Protein AF-A0A914DAF4-F1 (afdb_monomer)

Sequence (79 aa):
KFTVLLTEHLLNCDTENTPVETDWYIYTTGRFKHVFLAHAKEMWYYAKELDRELFSTSTIDPRILEIFNQFRALKRAGS

Secondary structure (DSSP, 8-state):
-HHHHHHHHHHHHHHHT--S--HHHHHHHHHHHHHHHHTHHHHHHSHHHHHHHT--TTTS-HHHHHHHHHHHHHHHH--

Mean predicted aligned error: 3.21 Å

Organism: NCBI:txid290746

Radius of gyration: 13.26 Å; Cα contacts (8 Å, |Δi|>4): 36; chains: 1; bounding box: 32×22×32 Å

Solvent-accessible surface area (backbone atoms only — not comparable to full-atom values): 4663 Å² total; per-residue (Å²): 108,67,67,60,56,51,50,51,51,51,51,48,21,66,72,70,73,46,82,69,88,35,74,65,46,54,52,50,51,49,52,52,54,44,54,49,65,78,40,39,71,61,49,63,70,44,39,69,58,44,39,65,76,67,46,32,81,91,79,42,60,66,76,62,41,46,57,54,52,55,57,56,49,53,59,67,74,76,108

InterPro domains:
  IPR016024 Armadillo-type fold [SSF48371] (2-75)
  IPR027159 Nuclear cap-binding protein subunit 1 [PTHR12412] (1-75)

Nea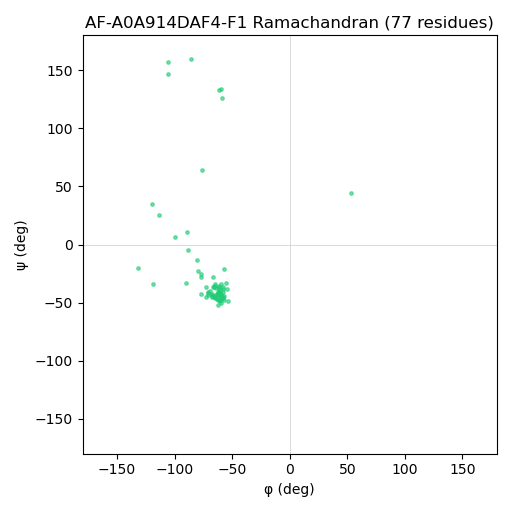rest PDB structures (foldseek):
  1h2u-assembly2_B  TM=9.790E-01  e=4.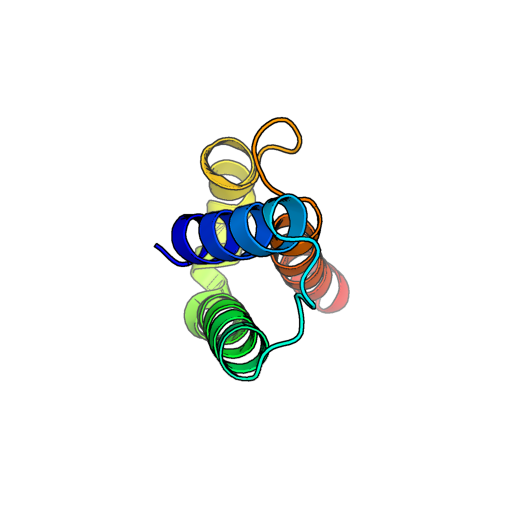841E-04  Homo sapiens
  5oo6-assembly5_M  TM=9.721E-01  e=5.141E-04  Homo sapiens
  5oo6-assembly3_G  TM=9.719E-01  e=6.157E-04  Homo sapiens
  5oo6-assembly1_A  TM=9.724E-01  e=6.538E-04  Homo sapiens
  8suy-assembly1_A  TM=9.701E-01  e=9.958E-04  Homo sapiens

pLDDT: mean 93.55, std 7.16, range [54.38, 98.06]

Foldseek 3Di:
DLQVVLQVLVVVCVVVVHDSPDPCNVVSLVVVLVVCVVPVVVCQVCVVVCCVPPVPPVPGDVVSNVSSVVSNVVVVVVD

Structure (mmCIF, N/CA/C/O backbone):
data_AF-A0A914DAF4-F1
#
_entry.id   AF-A0A914DAF4-F1
#
loop_
_atom_site.group_PDB
_atom_site.id
_atom_site.type_symbol
_atom_site.label_atom_id
_atom_site.label_alt_id
_atom_site.label_comp_id
_atom_site.label_asym_id
_atom_site.label_entity_id
_atom_site.label_seq_id
_atom_site.pdbx_PDB_ins_code
_atom_site.Cartn_x
_atom_site.Cartn_y
_atom_site.Cartn_z
_atom_site.occupancy
_atom_site.B_iso_or_equiv
_atom_site.auth_seq_id
_atom_site.auth_comp_id
_atom_site.auth_asym_id
_atom_site.auth_atom_id
_atom_site.pdbx_PDB_model_num
ATOM 1 N N . LYS A 1 1 ? -1.525 9.475 -0.060 1.00 90.12 1 LYS A N 1
ATOM 2 C CA . LYS A 1 1 ? -2.970 9.402 0.289 1.00 90.12 1 LYS A CA 1
ATOM 3 C C . LYS A 1 1 ? -3.395 7.988 0.680 1.00 90.12 1 LYS A C 1
ATOM 5 O O . LYS A 1 1 ? -3.980 7.861 1.739 1.00 90.12 1 LYS A O 1
ATOM 10 N N . PHE A 1 2 ? -3.067 6.944 -0.096 1.00 95.25 2 PHE A N 1
ATOM 11 C CA . PHE A 1 2 ? -3.389 5.554 0.276 1.00 95.25 2 PHE A CA 1
ATOM 12 C C . PHE A 1 2 ? -2.898 5.148 1.668 1.00 95.25 2 PHE A C 1
ATOM 14 O O . PHE A 1 2 ? -3.692 4.640 2.443 1.00 95.25 2 PHE A O 1
ATOM 21 N N . THR A 1 3 ? -1.631 5.417 1.996 1.00 94.50 3 THR A N 1
ATOM 22 C CA . THR A 1 3 ? -1.059 5.080 3.310 1.00 94.50 3 THR A CA 1
ATOM 23 C C . THR A 1 3 ? -1.849 5.706 4.456 1.00 94.50 3 THR A C 1
ATOM 25 O O . THR A 1 3 ? -2.245 4.992 5.357 1.00 94.50 3 THR A O 1
ATOM 28 N N . VAL A 1 4 ? -2.176 6.998 4.367 1.00 95.06 4 VAL A N 1
ATOM 29 C CA . VAL A 1 4 ? -2.991 7.705 5.374 1.00 95.06 4 VAL A CA 1
ATOM 30 C C . VAL A 1 4 ? -4.378 7.076 5.532 1.00 95.06 4 VAL A C 1
ATOM 32 O O . VAL A 1 4 ? -4.757 6.751 6.647 1.00 95.06 4 VAL A O 1
ATOM 35 N N . LEU A 1 5 ? -5.103 6.857 4.428 1.00 96.69 5 LEU A N 1
ATOM 36 C CA . LEU A 1 5 ? -6.458 6.285 4.464 1.00 96.69 5 LEU A CA 1
ATOM 37 C C . LEU A 1 5 ? -6.473 4.865 5.036 1.00 96.69 5 LEU A C 1
ATOM 39 O O . LEU A 1 5 ? -7.355 4.510 5.809 1.00 96.69 5 LEU A O 1
ATOM 43 N N . LEU A 1 6 ? -5.497 4.045 4.644 1.00 97.19 6 LEU A N 1
ATOM 44 C CA . LEU A 1 6 ? -5.368 2.691 5.164 1.00 97.19 6 LEU A CA 1
ATOM 45 C C . LEU A 1 6 ? -4.996 2.722 6.647 1.00 97.19 6 LEU A C 1
ATOM 47 O O . LEU A 1 6 ? -5.612 2.001 7.415 1.00 97.19 6 LEU A O 1
ATOM 51 N N . THR A 1 7 ? -4.059 3.575 7.068 1.00 96.19 7 THR A N 1
ATOM 52 C CA . THR A 1 7 ? -3.697 3.714 8.486 1.00 96.19 7 THR A CA 1
ATOM 53 C C . THR A 1 7 ? -4.895 4.146 9.328 1.00 96.19 7 THR A C 1
ATOM 55 O O . THR A 1 7 ? -5.124 3.566 10.381 1.00 96.19 7 THR A O 1
ATOM 58 N N . GLU A 1 8 ? -5.679 5.120 8.866 1.00 96.31 8 GLU A N 1
ATOM 59 C CA . GLU A 1 8 ? -6.883 5.583 9.565 1.00 96.31 8 GLU A CA 1
ATOM 60 C C . GLU A 1 8 ? -7.918 4.461 9.717 1.00 96.31 8 GLU A C 1
ATOM 62 O O . GLU A 1 8 ? -8.393 4.209 10.820 1.00 96.31 8 GLU A O 1
ATOM 67 N N . HIS A 1 9 ? -8.206 3.723 8.640 1.00 97.00 9 HIS A N 1
ATOM 68 C CA . HIS A 1 9 ? -9.107 2.567 8.694 1.00 97.00 9 HIS A CA 1
ATOM 69 C C . HIS A 1 9 ? -8.622 1.500 9.678 1.00 97.00 9 HIS A C 1
ATOM 71 O O . HIS A 1 9 ? -9.400 1.003 10.484 1.00 97.00 9 HIS A O 1
ATOM 77 N N . LEU A 1 10 ? -7.330 1.171 9.636 1.00 96.62 10 LEU A N 1
ATOM 78 C CA . LEU A 1 10 ? -6.733 0.174 10.522 1.00 96.62 10 LEU A CA 1
ATOM 79 C C . LEU A 1 10 ? -6.808 0.599 11.993 1.00 96.62 10 LEU A C 1
ATOM 81 O O . LEU A 1 10 ? -7.214 -0.201 12.830 1.00 96.62 10 LEU A O 1
ATOM 85 N N . LEU A 1 11 ? -6.499 1.864 12.294 1.00 96.12 11 LEU A N 1
ATOM 86 C CA . LEU A 1 11 ? -6.624 2.419 13.642 1.00 96.12 11 LEU A CA 1
ATOM 87 C C . LEU A 1 11 ? -8.072 2.400 14.140 1.00 96.12 11 LEU A C 1
ATOM 89 O O . LEU A 1 11 ? -8.308 2.066 15.301 1.00 96.12 11 LEU A O 1
ATOM 93 N N . ASN A 1 12 ? -9.039 2.728 13.280 1.00 96.75 12 ASN A N 1
ATOM 94 C CA . ASN A 1 12 ? -10.456 2.694 13.640 1.00 96.75 12 ASN A CA 1
ATOM 95 C C . ASN A 1 12 ? -10.911 1.261 13.940 1.00 96.75 12 ASN A C 1
ATOM 97 O O . ASN A 1 12 ? -11.536 1.030 14.971 1.00 96.75 12 ASN A O 1
ATOM 101 N N . CYS A 1 13 ? -10.530 0.289 13.106 1.00 96.94 13 CYS A N 1
ATOM 102 C CA . CYS A 1 13 ? -10.828 -1.120 13.355 1.00 96.94 13 CYS A CA 1
ATOM 103 C C . CYS A 1 13 ? -10.212 -1.631 14.661 1.00 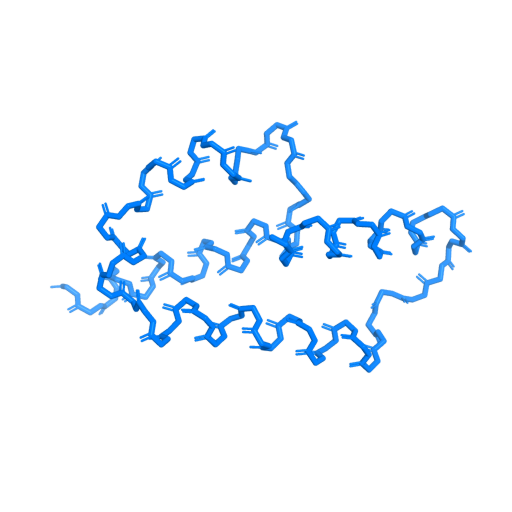96.94 13 CYS A C 1
ATOM 105 O O . CYS A 1 13 ? -10.895 -2.305 15.430 1.00 96.94 13 CYS A O 1
ATOM 107 N N . ASP A 1 14 ? -8.955 -1.275 14.938 1.00 95.44 14 ASP A N 1
ATOM 108 C CA . ASP A 1 14 ? -8.277 -1.667 16.175 1.00 95.44 14 ASP A CA 1
ATOM 109 C C . ASP A 1 14 ? -8.932 -0.997 17.406 1.00 95.44 14 ASP A C 1
ATOM 111 O O . ASP A 1 14 ? -9.079 -1.629 18.452 1.00 95.44 14 ASP A O 1
ATOM 115 N N . THR A 1 15 ? -9.390 0.255 17.279 1.00 97.31 15 THR A N 1
ATOM 116 C CA . THR A 1 15 ? -10.066 1.006 18.357 1.00 97.31 15 THR A CA 1
ATOM 117 C C . THR A 1 15 ? -11.463 0.467 18.657 1.00 97.31 15 THR A C 1
ATOM 119 O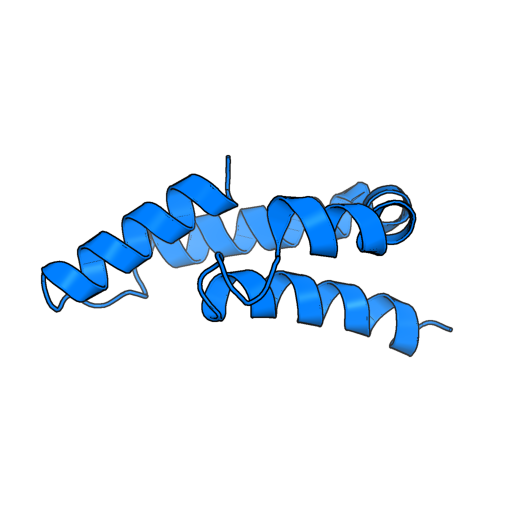 O . THR A 1 15 ? -11.851 0.339 19.818 1.00 97.31 15 THR A O 1
ATOM 122 N N . GLU A 1 16 ? -12.232 0.155 17.618 1.00 96.81 16 GLU A N 1
ATOM 123 C CA . GLU A 1 16 ? -13.618 -0.308 17.731 1.00 96.81 16 GLU A CA 1
ATOM 124 C C . GLU A 1 16 ? -13.724 -1.835 17.876 1.00 96.81 16 GLU A C 1
ATOM 126 O O . GLU A 1 16 ? -14.819 -2.361 18.080 1.00 96.81 16 GLU A O 1
ATOM 131 N N . ASN A 1 17 ? -12.596 -2.549 17.785 1.00 95.75 17 ASN A N 1
ATOM 132 C CA . ASN A 1 17 ? -12.520 -4.008 17.739 1.00 95.75 17 ASN A CA 1
ATOM 133 C C . ASN A 1 17 ? -13.421 -4.600 16.635 1.00 95.75 17 ASN A C 1
ATOM 135 O O . ASN A 1 17 ? -14.162 -5.564 16.853 1.00 95.75 17 ASN A O 1
ATOM 139 N N . THR A 1 18 ? -13.380 -3.990 15.446 1.00 95.81 18 THR A N 1
ATOM 140 C CA . THR A 1 18 ? -14.161 -4.398 14.271 1.00 95.81 18 THR A CA 1
ATOM 141 C C . THR A 1 18 ? -13.288 -5.090 13.217 1.00 95.81 18 THR A C 1
ATOM 143 O O . THR A 1 18 ? -12.069 -4.903 13.183 1.00 95.81 18 THR A O 1
ATOM 146 N N . PRO A 1 19 ? -13.878 -5.920 12.332 1.00 96.19 19 PRO A N 1
ATOM 147 C CA . PRO A 1 19 ? -13.121 -6.587 11.278 1.00 96.19 19 PRO A CA 1
ATOM 148 C C . PRO A 1 19 ? -12.468 -5.599 10.304 1.00 96.19 19 PRO A C 1
ATOM 150 O O . PRO A 1 19 ? -13.123 -4.708 9.766 1.00 96.19 19 PRO A O 1
ATOM 153 N N . VAL A 1 20 ? -11.186 -5.822 10.011 1.00 96.25 20 VAL A N 1
ATOM 154 C CA . VAL A 1 20 ? -10.413 -5.012 9.053 1.00 96.25 20 VAL A CA 1
ATOM 155 C C . VAL A 1 20 ? -10.817 -5.285 7.604 1.00 96.25 20 VAL A C 1
ATOM 157 O O . VAL A 1 20 ? -10.828 -4.361 6.790 1.00 96.25 20 VAL A O 1
ATOM 160 N N . GLU A 1 21 ? -11.139 -6.540 7.280 1.00 95.50 21 GLU A N 1
ATOM 161 C CA . GLU A 1 21 ? -11.428 -7.029 5.924 1.00 95.50 21 GLU A CA 1
ATOM 162 C C . GLU A 1 21 ? -12.826 -6.616 5.440 1.00 95.50 21 GLU A C 1
ATOM 164 O O . GLU A 1 21 ? -13.708 -7.437 5.204 1.00 95.50 21 GLU A O 1
ATOM 169 N N . THR A 1 22 ? -13.036 -5.312 5.296 1.00 97.00 22 THR A N 1
ATOM 170 C CA . THR A 1 22 ? -14.242 -4.746 4.690 1.00 97.00 22 THR A CA 1
ATOM 171 C C . THR A 1 22 ? -14.106 -4.671 3.169 1.00 97.00 22 THR A C 1
ATOM 173 O O . THR A 1 22 ? -12.995 -4.609 2.633 1.00 97.00 22 THR A O 1
ATOM 176 N N . ASP A 1 23 ? -15.229 -4.576 2.453 1.00 97.88 23 ASP A N 1
ATOM 177 C CA . ASP A 1 23 ? -15.228 -4.361 0.996 1.00 97.88 23 ASP A CA 1
ATOM 178 C C . ASP A 1 23 ? -14.414 -3.121 0.597 1.00 97.88 23 ASP A C 1
ATOM 180 O O . ASP A 1 23 ? -13.674 -3.128 -0.391 1.00 97.88 23 ASP A O 1
ATOM 184 N N . TRP A 1 24 ? -14.496 -2.057 1.405 1.00 97.00 24 TRP A N 1
ATOM 185 C CA . TRP A 1 24 ? -13.711 -0.844 1.202 1.00 97.00 24 TRP A CA 1
ATOM 186 C C . TRP A 1 24 ? -12.211 -1.104 1.358 1.00 97.00 24 TRP A C 1
ATOM 188 O O . TRP A 1 24 ? -11.425 -0.633 0.531 1.00 97.00 24 TRP A O 1
ATOM 198 N N . TYR A 1 25 ? -11.803 -1.871 2.374 1.00 97.50 25 TYR A N 1
ATOM 199 C CA . TYR A 1 25 ? -10.400 -2.211 2.602 1.00 97.50 25 TYR A CA 1
ATOM 200 C C . TYR A 1 25 ? -9.846 -3.075 1.466 1.00 97.50 25 TYR A C 1
ATOM 202 O O . TYR A 1 25 ? -8.780 -2.776 0.919 1.00 97.50 25 TYR A O 1
ATOM 210 N N . ILE A 1 26 ? -10.593 -4.098 1.043 1.00 97.62 26 ILE A N 1
ATOM 211 C CA . ILE A 1 26 ? -10.214 -4.985 -0.066 1.00 97.62 26 ILE A CA 1
ATOM 212 C C . ILE A 1 26 ? -10.062 -4.181 -1.362 1.00 97.62 26 ILE A C 1
ATOM 214 O O . ILE A 1 26 ? -9.033 -4.262 -2.039 1.00 97.62 26 ILE A O 1
ATOM 218 N N . TYR A 1 27 ? -11.044 -3.338 -1.690 1.00 97.88 27 TYR A N 1
ATOM 219 C CA . TYR A 1 27 ? -10.983 -2.489 -2.876 1.00 97.88 27 TYR A CA 1
ATOM 220 C C . TYR A 1 27 ? -9.809 -1.499 -2.818 1.00 97.88 27 TYR A C 1
ATOM 222 O O . TYR A 1 27 ? -9.032 -1.377 -3.771 1.00 97.88 27 TYR A O 1
ATOM 230 N N . THR A 1 28 ? -9.638 -0.810 -1.689 1.00 98.06 28 THR A N 1
ATOM 231 C CA . THR A 1 28 ? -8.618 0.235 -1.525 1.00 98.06 28 THR A CA 1
ATOM 232 C C . THR A 1 28 ? -7.207 -0.345 -1.554 1.00 98.06 28 THR A C 1
ATOM 234 O O . THR A 1 28 ? -6.341 0.197 -2.245 1.00 98.06 28 THR A O 1
ATOM 237 N N . THR A 1 29 ? -6.967 -1.475 -0.883 1.00 97.69 29 THR A N 1
ATOM 238 C CA . THR A 1 29 ? -5.674 -2.176 -0.945 1.00 97.69 29 THR A CA 1
ATOM 239 C C . THR A 1 29 ? -5.391 -2.723 -2.344 1.00 97.69 29 THR A C 1
ATOM 241 O O . THR A 1 29 ? -4.254 -2.637 -2.811 1.00 97.69 29 THR A O 1
ATOM 244 N N . GLY A 1 30 ? -6.411 -3.200 -3.066 1.00 97.81 30 GLY A N 1
ATOM 245 C CA . GLY A 1 30 ? -6.294 -3.580 -4.475 1.00 97.81 30 GLY A CA 1
ATOM 246 C C . GLY A 1 30 ? -5.850 -2.414 -5.365 1.00 97.81 30 GLY A C 1
ATOM 247 O O . GLY A 1 30 ? -4.898 -2.542 -6.139 1.00 97.81 30 GLY A O 1
ATOM 248 N N . ARG A 1 31 ? -6.469 -1.237 -5.213 1.00 98.00 31 ARG A N 1
ATOM 249 C CA . ARG A 1 31 ? -6.057 -0.018 -5.933 1.00 98.00 31 ARG A CA 1
ATOM 250 C C . ARG A 1 31 ? -4.656 0.437 -5.544 1.00 98.00 31 ARG A C 1
ATOM 252 O O . ARG A 1 31 ? -3.903 0.858 -6.418 1.00 98.00 31 ARG A O 1
ATOM 259 N N . PHE A 1 32 ? -4.289 0.312 -4.274 1.00 97.62 32 PHE A N 1
ATOM 260 C CA . PHE A 1 32 ? -2.950 0.642 -3.802 1.00 97.62 32 PHE A CA 1
ATOM 261 C C . PHE A 1 32 ? -1.880 -0.254 -4.447 1.00 97.62 32 PHE A C 1
ATOM 263 O O . PHE A 1 32 ? -0.914 0.258 -5.011 1.00 97.62 32 PHE A O 1
ATOM 270 N N . LYS A 1 33 ? -2.105 -1.575 -4.475 1.00 97.56 33 LYS A N 1
ATOM 271 C CA . LYS A 1 33 ? -1.260 -2.541 -5.203 1.00 97.56 33 LYS A CA 1
ATOM 272 C C . LYS A 1 33 ? -1.157 -2.197 -6.689 1.00 97.56 33 LYS A C 1
ATOM 274 O O . LYS A 1 33 ? -0.065 -2.208 -7.251 1.00 97.56 33 LYS A O 1
ATOM 279 N N . HIS A 1 34 ? -2.278 -1.845 -7.316 1.00 97.31 34 HIS A N 1
ATOM 280 C CA . HIS A 1 34 ? -2.305 -1.482 -8.729 1.00 97.31 34 HIS A CA 1
ATOM 281 C C . HIS A 1 34 ? -1.420 -0.268 -9.048 1.00 97.31 34 HIS A C 1
ATOM 283 O O . HIS A 1 34 ? -0.730 -0.298 -10.060 1.00 97.31 34 HIS A O 1
ATOM 289 N N . VAL A 1 35 ? -1.372 0.763 -8.192 1.00 96.25 35 VAL A N 1
ATOM 290 C CA . VAL A 1 35 ? -0.489 1.928 -8.411 1.00 96.25 35 VAL A CA 1
ATOM 291 C C . VAL A 1 35 ? 0.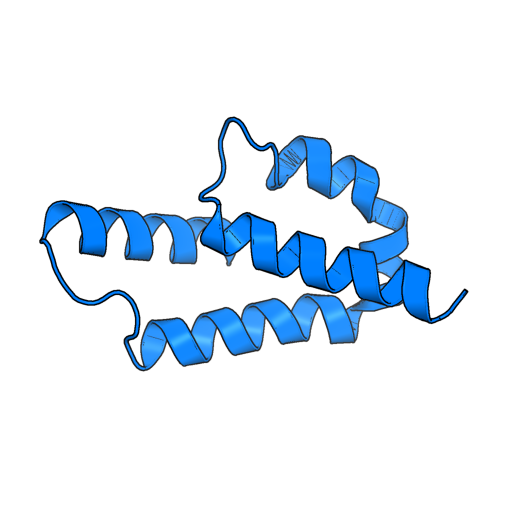981 1.509 -8.480 1.00 96.25 35 VAL A C 1
ATOM 293 O O . VAL A 1 35 ? 1.700 1.972 -9.364 1.00 96.25 35 VAL A O 1
ATOM 296 N N . PHE A 1 36 ? 1.428 0.616 -7.592 1.00 96.00 36 PHE A N 1
ATOM 297 C CA . PHE A 1 36 ? 2.803 0.115 -7.638 1.00 96.00 36 PHE A CA 1
ATOM 298 C C . PHE A 1 36 ? 3.109 -0.607 -8.946 1.00 96.00 36 PHE A C 1
ATOM 300 O O . PHE A 1 36 ? 4.148 -0.365 -9.550 1.00 96.00 36 PHE A O 1
ATOM 307 N N . LEU A 1 37 ? 2.197 -1.466 -9.401 1.00 96.50 37 LEU A N 1
ATOM 308 C CA . LEU A 1 37 ? 2.383 -2.243 -10.625 1.00 96.50 37 LEU A CA 1
ATOM 309 C C . LEU A 1 37 ? 2.304 -1.371 -11.887 1.00 96.50 37 LEU A C 1
ATOM 311 O O . LEU A 1 37 ? 3.115 -1.537 -12.79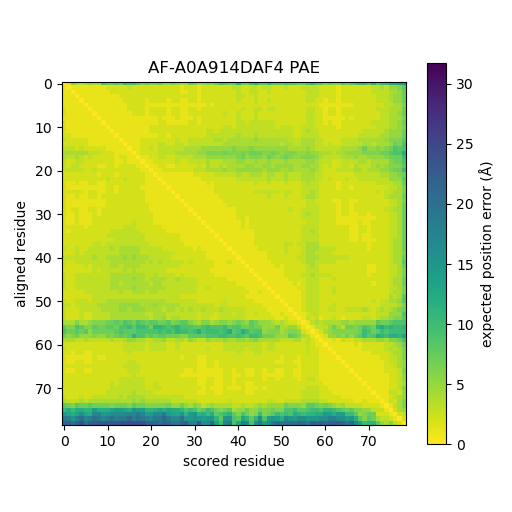4 1.00 96.50 37 LEU A O 1
ATOM 315 N N . ALA A 1 38 ? 1.373 -0.417 -11.934 1.00 97.38 38 ALA A N 1
ATOM 316 C CA . ALA A 1 38 ? 1.186 0.485 -13.070 1.00 97.38 38 ALA A CA 1
ATOM 317 C C . ALA A 1 38 ? 2.374 1.441 -13.279 1.00 97.38 38 ALA A C 1
ATOM 319 O O . ALA A 1 38 ? 2.649 1.840 -14.407 1.00 97.38 38 ALA A O 1
ATOM 320 N N . HIS A 1 39 ? 3.098 1.773 -12.206 1.00 96.19 39 HIS A N 1
ATOM 321 C CA . HIS A 1 39 ? 4.261 2.669 -12.219 1.00 96.19 39 HIS A CA 1
ATOM 322 C C . HIS A 1 39 ? 5.531 1.962 -11.727 1.00 96.19 39 HIS A C 1
ATOM 324 O O . HIS A 1 39 ? 6.364 2.553 -11.038 1.00 96.19 39 HIS A O 1
ATOM 330 N N . ALA A 1 40 ? 5.669 0.668 -12.037 1.00 95.62 40 ALA A N 1
ATOM 331 C CA . ALA A 1 40 ? 6.682 -0.187 -11.423 1.00 95.62 40 ALA A CA 1
ATOM 332 C C . ALA A 1 40 ? 8.115 0.329 -11.619 1.00 95.62 40 ALA A C 1
ATOM 334 O O . ALA A 1 40 ? 8.923 0.274 -10.693 1.00 95.62 40 ALA A O 1
ATOM 335 N N . LYS A 1 41 ? 8.430 0.877 -12.800 1.00 95.31 41 LYS A N 1
ATOM 336 C CA . LYS A 1 41 ? 9.771 1.380 -13.121 1.00 95.31 41 LYS A CA 1
ATOM 337 C C . LYS A 1 41 ? 10.170 2.539 -12.206 1.00 95.31 41 LYS A C 1
ATOM 339 O O . LYS A 1 41 ? 11.232 2.480 -11.587 1.00 95.31 41 LYS A O 1
ATOM 344 N N . GLU A 1 42 ? 9.328 3.561 -12.097 1.00 95.81 42 GLU A N 1
ATOM 345 C CA . GLU A 1 42 ? 9.555 4.711 -11.223 1.00 95.81 42 GLU A CA 1
ATOM 346 C C . GLU A 1 42 ? 9.527 4.299 -9.748 1.00 95.81 42 GLU A C 1
ATOM 348 O O . GLU A 1 42 ? 10.428 4.648 -8.988 1.00 95.81 42 GLU A O 1
ATOM 353 N N . MET A 1 43 ? 8.546 3.489 -9.347 1.00 95.88 43 MET A N 1
ATOM 354 C CA . MET A 1 43 ? 8.398 3.034 -7.961 1.00 95.88 43 MET A CA 1
ATOM 355 C C . MET A 1 43 ? 9.601 2.217 -7.479 1.00 95.88 43 MET A C 1
ATOM 357 O O . MET A 1 43 ? 10.014 2.334 -6.328 1.00 95.88 43 MET A O 1
ATOM 361 N N . TRP A 1 44 ? 10.208 1.414 -8.353 1.00 95.62 44 TRP A N 1
ATOM 362 C CA . TRP A 1 44 ? 11.440 0.694 -8.043 1.00 95.62 44 TRP A CA 1
ATOM 363 C C . TRP A 1 44 ? 12.696 1.557 -8.087 1.00 95.62 44 TRP A C 1
ATOM 365 O O . TRP A 1 44 ? 13.676 1.201 -7.429 1.00 95.62 44 TRP A O 1
ATOM 375 N N . TYR A 1 45 ? 12.708 2.618 -8.892 1.00 95.75 45 TYR A N 1
ATOM 376 C CA . TYR A 1 45 ? 13.806 3.580 -8.919 1.00 95.75 45 TYR A CA 1
ATOM 377 C C . TYR A 1 45 ? 13.859 4.362 -7.601 1.00 95.75 45 T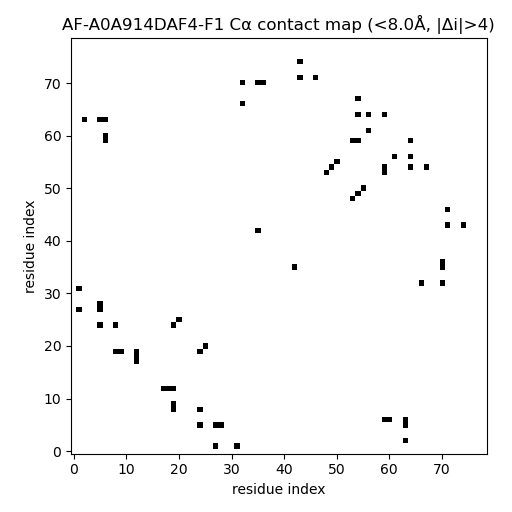YR A C 1
ATOM 379 O O . TYR A 1 45 ? 14.917 4.431 -6.986 1.00 95.75 45 TYR A O 1
ATOM 387 N N . TYR A 1 46 ? 12.704 4.824 -7.115 1.00 96.00 46 TYR A N 1
ATOM 388 C CA . TYR A 1 46 ? 12.568 5.572 -5.860 1.00 96.00 46 TYR A CA 1
ATOM 389 C C . TYR A 1 46 ? 12.330 4.694 -4.625 1.00 96.00 46 TYR A C 1
ATOM 391 O O . TYR A 1 46 ? 11.968 5.196 -3.562 1.00 96.00 46 TYR A O 1
ATOM 399 N N . ALA A 1 47 ? 12.485 3.370 -4.733 1.00 94.12 47 ALA A N 1
ATOM 400 C CA . ALA A 1 47 ? 12.099 2.456 -3.661 1.00 94.12 47 ALA A CA 1
ATOM 401 C C . ALA A 1 47 ? 12.838 2.736 -2.346 1.00 94.12 47 ALA A C 1
ATOM 403 O O . ALA A 1 47 ? 12.256 2.556 -1.285 1.00 94.12 47 ALA A O 1
ATOM 404 N N . LYS A 1 48 ? 14.101 3.176 -2.397 1.00 93.88 48 LYS A N 1
ATOM 405 C CA . LYS A 1 48 ? 14.896 3.475 -1.197 1.00 93.88 48 LYS A CA 1
ATOM 406 C C . LYS A 1 48 ? 14.404 4.742 -0.494 1.00 93.88 48 LYS A C 1
ATOM 408 O O . LYS A 1 48 ? 14.330 4.780 0.729 1.00 93.88 48 LYS A O 1
ATOM 413 N N . GLU A 1 49 ? 14.074 5.772 -1.261 1.00 95.50 49 GLU A N 1
ATOM 414 C CA . GLU A 1 49 ? 13.522 7.026 -0.760 1.00 95.50 49 GLU A CA 1
ATOM 415 C C . GLU A 1 49 ? 12.119 6.799 -0.190 1.00 95.50 49 GLU A C 1
ATOM 417 O O . GLU A 1 49 ? 11.833 7.246 0.915 1.00 95.50 49 GLU A O 1
ATOM 422 N N . LEU A 1 50 ? 11.275 6.034 -0.889 1.00 94.00 50 LEU A N 1
ATOM 423 C CA . LEU A 1 50 ? 9.949 5.645 -0.402 1.00 94.00 50 LEU A CA 1
ATOM 424 C C . LEU A 1 50 ? 10.030 4.854 0.911 1.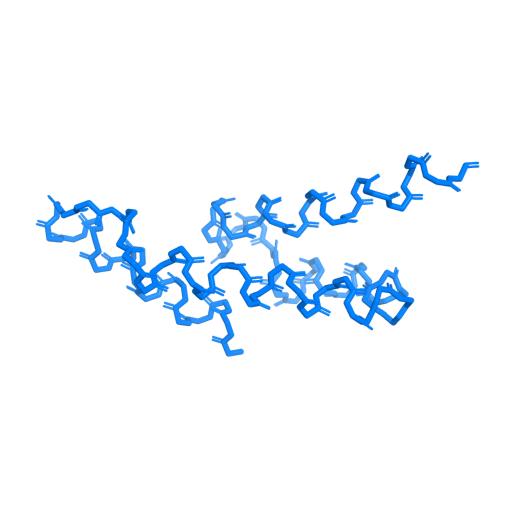00 94.00 50 LEU A C 1
ATOM 426 O O . LEU A 1 50 ? 9.253 5.120 1.824 1.00 94.00 50 LEU A O 1
ATOM 430 N N . ASP A 1 51 ? 10.979 3.922 1.023 1.00 93.19 51 ASP A N 1
ATOM 431 C CA . ASP A 1 51 ? 11.225 3.145 2.244 1.00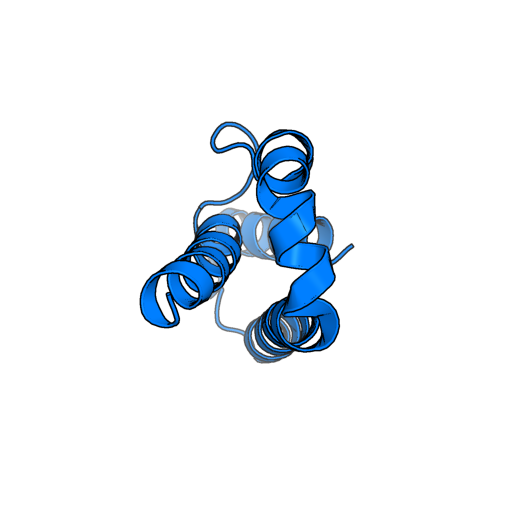 93.19 51 ASP A CA 1
ATOM 432 C C . ASP A 1 51 ? 11.548 4.058 3.435 1.00 93.19 51 ASP A C 1
ATOM 434 O O . ASP A 1 51 ? 10.978 3.909 4.510 1.00 93.19 51 ASP A O 1
ATOM 438 N N . ARG A 1 52 ? 12.414 5.058 3.224 1.00 92.56 52 ARG A N 1
ATOM 439 C CA . ARG A 1 52 ? 12.845 5.988 4.275 1.00 92.56 52 ARG A CA 1
ATOM 440 C C . ARG A 1 52 ? 11.760 6.989 4.676 1.00 92.56 52 ARG A C 1
ATOM 442 O O . ARG A 1 52 ? 11.586 7.243 5.862 1.00 92.56 52 ARG A O 1
ATOM 449 N N . GLU A 1 53 ? 11.079 7.588 3.703 1.00 92.50 53 GLU A N 1
ATOM 450 C CA . GLU A 1 53 ? 10.172 8.720 3.944 1.00 92.50 53 GLU A CA 1
ATOM 451 C C . GLU A 1 53 ? 8.730 8.282 4.233 1.00 92.50 53 GLU A C 1
ATOM 453 O O . GLU A 1 53 ? 8.017 8.955 4.973 1.00 92.50 53 GLU A O 1
ATOM 458 N N . LEU A 1 54 ? 8.275 7.176 3.630 1.00 91.56 54 LEU A N 1
ATOM 459 C CA . LEU A 1 54 ? 6.862 6.783 3.643 1.00 91.56 54 LEU A CA 1
ATOM 460 C C . LEU A 1 54 ? 6.610 5.434 4.321 1.00 91.56 54 LEU A C 1
ATOM 462 O O . LEU A 1 54 ? 5.568 5.274 4.951 1.00 91.56 54 LEU A O 1
ATOM 466 N N . PHE A 1 55 ? 7.535 4.479 4.197 1.00 91.38 55 PHE A N 1
ATOM 467 C CA . PHE A 1 55 ? 7.367 3.103 4.683 1.00 91.38 55 PHE A CA 1
ATOM 468 C C . PHE A 1 55 ? 8.317 2.734 5.832 1.00 91.38 55 PHE A C 1
ATOM 470 O O . PHE A 1 55 ? 8.600 1.558 6.047 1.00 91.38 55 PHE A O 1
ATOM 477 N N . SER A 1 56 ? 8.791 3.718 6.601 1.00 84.12 56 SER A N 1
ATOM 478 C CA . SER A 1 56 ? 9.654 3.451 7.753 1.00 84.12 56 SER A CA 1
ATOM 479 C C . SER A 1 56 ? 8.949 2.530 8.755 1.00 84.12 56 SER A C 1
ATOM 481 O O . SER A 1 56 ? 7.858 2.835 9.237 1.00 84.12 56 SER A O 1
ATOM 483 N N . THR A 1 57 ? 9.595 1.419 9.122 1.00 77.12 57 THR A N 1
ATOM 484 C CA . THR A 1 57 ? 9.058 0.389 10.037 1.00 77.12 57 THR A CA 1
ATOM 485 C C . THR A 1 57 ? 8.659 0.927 11.410 1.00 77.12 57 THR A C 1
ATOM 487 O O . THR A 1 57 ? 7.902 0.283 12.125 1.00 77.12 57 THR A O 1
ATOM 490 N N . SER A 1 58 ? 9.192 2.083 11.805 1.00 79.50 58 SER A N 1
ATOM 491 C CA . SER A 1 58 ? 8.874 2.749 13.069 1.00 79.50 58 SER A CA 1
ATOM 492 C C . SER A 1 58 ? 7.571 3.553 13.043 1.00 79.50 58 SER A C 1
ATOM 494 O O . SER A 1 58 ? 7.116 3.968 14.106 1.00 79.50 58 SER A O 1
ATOM 496 N N . THR A 1 59 ? 6.987 3.813 11.869 1.00 80.56 59 THR A N 1
ATOM 497 C CA . THR A 1 59 ? 5.869 4.761 11.726 1.00 80.56 59 THR A CA 1
ATOM 498 C C . THR A 1 59 ? 4.683 4.238 10.925 1.00 80.56 59 THR A C 1
ATOM 500 O O . THR A 1 59 ? 3.592 4.788 11.065 1.00 80.56 59 THR A O 1
ATOM 503 N N . ILE A 1 60 ? 4.856 3.205 10.098 1.00 92.88 60 ILE A N 1
ATOM 504 C CA . ILE A 1 60 ? 3.773 2.661 9.273 1.00 92.88 60 ILE A CA 1
ATOM 505 C C . ILE A 1 60 ? 3.249 1.328 9.808 1.00 92.88 60 ILE A C 1
ATOM 507 O O . ILE A 1 60 ? 4.005 0.510 10.330 1.00 92.88 60 ILE A O 1
ATOM 511 N N . ASP A 1 61 ? 1.949 1.091 9.631 1.00 94.06 61 ASP A N 1
ATOM 512 C CA . ASP A 1 61 ? 1.336 -0.188 9.976 1.00 94.06 61 ASP A CA 1
ATOM 513 C C . ASP A 1 61 ? 1.982 -1.343 9.173 1.00 94.06 61 ASP A C 1
ATOM 515 O O . ASP A 1 61 ? 2.125 -1.229 7.943 1.00 94.06 61 ASP A O 1
ATOM 519 N N . PRO A 1 62 ? 2.337 -2.471 9.822 1.00 93.81 62 PRO A N 1
ATOM 520 C CA . PRO A 1 62 ? 2.975 -3.610 9.163 1.00 93.81 62 PRO A CA 1
ATOM 521 C C . PRO A 1 62 ? 2.192 -4.168 7.968 1.00 93.81 62 PRO A C 1
ATOM 523 O O . PRO A 1 62 ? 2.801 -4.602 6.992 1.00 93.81 62 PRO A O 1
ATOM 526 N N . ARG A 1 63 ? 0.853 -4.120 7.993 1.00 94.44 63 ARG A N 1
ATOM 527 C CA . ARG A 1 63 ? -0.012 -4.607 6.902 1.00 94.44 63 ARG A CA 1
ATOM 528 C C . ARG A 1 63 ? 0.173 -3.776 5.632 1.00 94.44 63 ARG A C 1
ATOM 530 O O . ARG A 1 63 ? 0.142 -4.310 4.525 1.00 94.44 63 ARG A O 1
ATOM 537 N N . ILE A 1 64 ? 0.391 -2.469 5.780 1.00 96.38 64 ILE A N 1
ATOM 538 C CA . ILE A 1 64 ? 0.634 -1.553 4.657 1.00 96.38 64 ILE A CA 1
ATOM 539 C C . ILE A 1 64 ? 2.073 -1.706 4.155 1.00 96.38 64 ILE A C 1
ATOM 541 O O . ILE A 1 64 ? 2.297 -1.752 2.943 1.00 96.38 64 ILE A O 1
ATOM 545 N N . LEU A 1 65 ? 3.037 -1.820 5.075 1.00 96.25 65 LEU A N 1
ATOM 546 C CA . LEU A 1 65 ? 4.441 -2.072 4.743 1.00 96.25 65 LEU A CA 1
ATOM 547 C C . LEU A 1 65 ? 4.611 -3.362 3.936 1.00 96.25 65 LEU A C 1
ATOM 549 O O . LEU A 1 65 ? 5.362 -3.398 2.962 1.00 96.25 65 LEU A O 1
ATOM 553 N N . GLU A 1 66 ? 3.876 -4.407 4.302 1.00 95.88 66 GLU A N 1
ATOM 554 C CA . GLU A 1 66 ? 3.947 -5.703 3.638 1.00 95.88 66 GLU A CA 1
ATOM 555 C C . GLU A 1 66 ? 3.553 -5.619 2.155 1.00 95.88 66 GLU A C 1
ATOM 557 O O . GLU A 1 66 ? 4.202 -6.226 1.304 1.00 95.88 66 GLU A O 1
ATOM 562 N N . ILE A 1 67 ? 2.577 -4.777 1.798 1.00 96.19 67 ILE A N 1
ATOM 563 C CA . ILE A 1 67 ? 2.214 -4.530 0.392 1.00 96.19 67 ILE A CA 1
ATOM 564 C C . ILE A 1 67 ? 3.407 -3.954 -0.392 1.00 96.19 67 ILE A C 1
ATOM 566 O O . ILE A 1 67 ? 3.670 -4.364 -1.527 1.00 96.19 67 ILE A O 1
ATOM 570 N N . PHE A 1 68 ? 4.150 -3.023 0.209 1.00 96.44 68 PHE A N 1
ATOM 571 C CA . PHE A 1 68 ? 5.339 -2.439 -0.410 1.00 96.44 68 PHE A CA 1
ATOM 572 C C . PHE A 1 68 ? 6.494 -3.450 -0.505 1.00 96.44 68 PHE A C 1
ATOM 574 O O . PHE A 1 68 ? 7.161 -3.534 -1.540 1.00 96.44 68 PHE A O 1
ATOM 581 N N . ASN A 1 69 ? 6.696 -4.273 0.526 1.00 95.62 69 ASN A N 1
ATOM 582 C CA . ASN A 1 69 ? 7.708 -5.332 0.524 1.00 95.62 69 ASN A CA 1
ATOM 583 C C . ASN A 1 69 ? 7.441 -6.391 -0.549 1.00 95.62 69 ASN A C 1
ATOM 585 O O . ASN A 1 69 ? 8.365 -6.763 -1.278 1.00 95.62 69 ASN A O 1
ATOM 589 N N . GLN A 1 70 ? 6.185 -6.813 -0.713 1.00 96.06 70 GLN A N 1
ATOM 590 C CA . GLN A 1 70 ? 5.772 -7.720 -1.786 1.00 96.06 70 GLN A CA 1
ATOM 591 C C . GLN A 1 70 ? 6.114 -7.136 -3.158 1.00 96.06 70 GLN A C 1
ATOM 593 O O . GLN A 1 70 ? 6.736 -7.805 -3.982 1.00 96.06 70 GLN A O 1
ATOM 598 N N . PHE A 1 71 ? 5.810 -5.856 -3.386 1.00 96.38 71 PHE A N 1
ATOM 599 C CA . PHE A 1 71 ? 6.180 -5.174 -4.626 1.00 96.38 71 PHE A CA 1
ATOM 600 C C . PHE A 1 71 ? 7.705 -5.110 -4.851 1.00 96.38 71 PHE A C 1
ATOM 602 O O . PHE A 1 71 ? 8.182 -5.321 -5.969 1.00 96.38 71 PHE A O 1
ATOM 609 N N . ARG A 1 72 ? 8.501 -4.855 -3.804 1.00 94.94 72 ARG A N 1
ATOM 610 C CA . ARG A 1 72 ? 9.974 -4.865 -3.897 1.00 94.94 72 ARG A CA 1
ATOM 611 C C . ARG A 1 72 ? 10.522 -6.253 -4.225 1.00 94.94 72 ARG A C 1
ATOM 613 O O . ARG A 1 72 ? 11.507 -6.350 -4.958 1.00 94.94 72 ARG A O 1
ATOM 620 N N . ALA A 1 73 ? 9.903 -7.311 -3.703 1.00 94.94 73 ALA A N 1
ATOM 621 C CA . ALA A 1 73 ? 10.306 -8.688 -3.969 1.00 94.94 73 ALA A CA 1
ATOM 622 C C . ALA A 1 73 ? 10.117 -9.074 -5.446 1.00 94.94 73 ALA A C 1
ATOM 624 O O . ALA A 1 73 ? 10.968 -9.772 -5.997 1.00 94.94 73 ALA A O 1
ATOM 625 N N . LEU A 1 74 ? 9.092 -8.539 -6.123 1.00 94.12 74 LEU A N 1
ATOM 626 C CA . LEU A 1 74 ? 8.869 -8.776 -7.557 1.00 94.12 74 LEU A CA 1
ATOM 627 C C . LEU A 1 74 ? 10.061 -8.341 -8.424 1.00 94.12 74 LEU A C 1
ATOM 629 O O . LEU A 1 74 ? 10.408 -9.038 -9.373 1.00 94.12 74 LEU A O 1
ATOM 633 N N . LYS A 1 75 ? 10.743 -7.239 -8.073 1.00 90.44 75 LYS A N 1
ATOM 634 C CA . LYS A 1 75 ? 11.953 -6.793 -8.789 1.00 90.44 75 LYS A CA 1
ATOM 635 C C . LYS A 1 75 ? 13.082 -7.820 -8.718 1.00 90.44 75 LYS A C 1
ATOM 637 O O . LYS A 1 75 ? 13.812 -7.976 -9.685 1.00 90.44 75 LYS A O 1
ATOM 642 N N . ARG A 1 76 ? 13.232 -8.481 -7.565 1.00 79.69 76 ARG A N 1
ATOM 643 C CA . ARG A 1 76 ? 14.296 -9.465 -7.303 1.00 79.69 76 ARG A CA 1
ATOM 644 C C . ARG A 1 76 ? 14.017 -10.816 -7.960 1.00 79.69 76 ARG A C 1
ATOM 646 O O . ARG A 1 76 ? 14.948 -11.561 -8.212 1.00 79.69 76 ARG A O 1
ATOM 653 N N . ALA A 1 77 ? 12.747 -11.138 -8.199 1.00 77.88 77 ALA A N 1
ATOM 654 C CA . ALA A 1 77 ? 12.347 -12.372 -8.872 1.00 77.88 77 ALA A CA 1
ATOM 655 C C . ALA A 1 77 ? 12.503 -12.300 -10.404 1.00 77.88 77 ALA A C 1
ATOM 657 O O . ALA A 1 77 ? 12.583 -13.336 -11.054 1.00 77.88 77 ALA A O 1
ATOM 658 N N . GLY A 1 78 ? 12.515 -11.092 -10.978 1.00 64.94 78 GLY A N 1
ATOM 659 C CA . GLY A 1 78 ? 12.674 -10.856 -12.418 1.00 64.94 78 GLY A CA 1
ATOM 660 C C . GLY A 1 78 ? 14.090 -10.465 -12.861 1.00 64.94 78 GLY A C 1
ATOM 661 O O . GLY A 1 78 ? 14.257 -10.079 -14.016 1.00 64.94 78 GLY A O 1
ATOM 662 N N . SER A 1 79 ? 15.071 -10.505 -11.952 1.00 54.38 79 SER A N 1
ATOM 663 C CA . SER A 1 79 ? 16.494 -10.194 -12.176 1.00 54.38 79 SER A CA 1
ATOM 664 C C . SER A 1 79 ? 17.348 -11.444 -12.077 1.00 54.38 79 SER A C 1
ATOM 666 O O . SER A 1 79 ? 18.246 -11.605 -12.928 1.00 54.38 79 SER A O 1
#